Protein AF-A0A2V6PB28-F1 (afdb_monomer_lite)

Foldseek 3Di:
DQPPPCVVCVPLVVVLCVVCVPDDPVRSVVVVVVVVLVVLLQVLLVQLLVQLVVCVVVVPDDSVRSLVRSLVVSLVVLVVVLVVCVVNVVDHRDVVSSVSNSVSSVVNSVCVVQPVNVVVVVLLVVLVCLQVVLVVVVVVCVVVVHDSPCSVPSNVVSVVVNVVVVVVVVVVVD

Secondary structure (DSSP, 8-state):
--HHHHHHHHHHHHHHHHH-TTS-HHHHHHHHHHHHHHHHHHHHHHHHHHHHHHHHHTT-S-HHHHHHHHHHHHHHHHHHHHHHHHHHSS----HHHHHHHHHHHHHHHHHHHHTHHHHHHHHHHHHHHHHHHHHHHHHHHHHHT---TTHHHHHHHHHHHHHHHHHHHHHTT-

pLDDT: mean 85.81, std 13.31, range [36.16, 97.69]

Radius of gyration: 21.81 Å; chains: 1; bounding box: 55×38×58 Å

Structure (mmCIF, N/CA/C/O backbone):
data_AF-A0A2V6PB28-F1
#
_entry.id   AF-A0A2V6PB28-F1
#
loop_
_atom_site.group_PDB
_atom_site.id
_atom_site.type_symbol
_atom_site.label_atom_id
_atom_site.label_alt_id
_atom_site.label_comp_id
_atom_site.label_asym_id
_atom_site.label_entity_id
_atom_site.label_seq_id
_atom_site.pdbx_PDB_ins_code
_atom_site.Cartn_x
_atom_site.Cartn_y
_atom_site.Cartn_z
_atom_site.occupancy
_atom_site.B_iso_or_equiv
_atom_site.auth_seq_id
_atom_site.auth_comp_id
_atom_site.auth_asym_id
_atom_site.auth_atom_id
_atom_site.pdbx_PDB_model_num
ATOM 1 N N . GLU A 1 1 ? 21.362 -22.234 15.475 1.00 36.16 1 GLU A N 1
ATOM 2 C CA . GLU A 1 1 ? 19.945 -22.644 15.374 1.00 36.16 1 GLU A CA 1
ATOM 3 C C . GLU A 1 1 ? 19.278 -21.773 14.304 1.00 36.16 1 GLU A C 1
ATOM 5 O O . GLU A 1 1 ? 18.734 -20.720 14.604 1.00 36.16 1 GLU A O 1
ATOM 10 N N . THR A 1 2 ? 19.446 -22.155 13.036 1.00 41.56 2 THR A N 1
ATOM 11 C CA . THR A 1 2 ? 19.131 -21.408 11.796 1.00 41.56 2 THR A CA 1
ATOM 12 C C . THR A 1 2 ? 17.828 -21.898 11.144 1.00 41.56 2 THR A 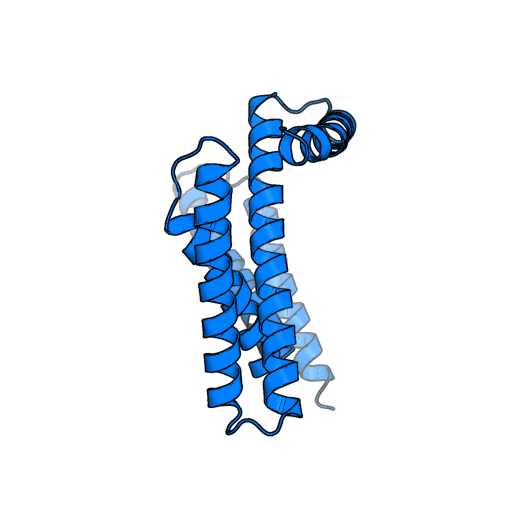C 1
ATOM 14 O O . THR A 1 2 ? 17.710 -21.993 9.928 1.00 41.56 2 THR A O 1
ATOM 17 N N . TRP A 1 3 ? 16.824 -22.255 11.945 1.00 39.53 3 TRP A N 1
ATOM 18 C CA . TRP A 1 3 ? 15.721 -23.107 11.482 1.00 39.53 3 TRP A CA 1
ATOM 19 C C . TRP A 1 3 ? 14.686 -22.443 10.550 1.00 39.53 3 TRP A C 1
ATOM 21 O O . TRP A 1 3 ? 14.023 -23.152 9.792 1.00 39.53 3 TRP A O 1
ATOM 31 N N . SER A 1 4 ? 14.531 -21.113 10.538 1.00 47.03 4 SER A N 1
ATOM 32 C CA . SER A 1 4 ? 13.475 -20.459 9.734 1.00 47.03 4 SER A CA 1
ATOM 33 C C . SER A 1 4 ? 13.919 -20.035 8.326 1.00 47.03 4 SER A C 1
ATOM 35 O O . SER A 1 4 ? 13.144 -20.146 7.369 1.00 47.03 4 SER A O 1
ATOM 37 N N . ALA A 1 5 ? 15.168 -19.585 8.171 1.00 43.38 5 ALA A N 1
ATOM 38 C CA . ALA A 1 5 ? 15.678 -19.070 6.900 1.00 43.38 5 ALA A CA 1
ATOM 39 C C . ALA A 1 5 ? 15.989 -20.191 5.889 1.00 43.38 5 ALA A C 1
ATOM 41 O O . ALA A 1 5 ? 15.640 -20.068 4.714 1.00 43.38 5 ALA A O 1
ATOM 42 N N . GLU A 1 6 ? 16.569 -21.308 6.344 1.00 46.31 6 GLU A N 1
ATOM 43 C CA . GLU A 1 6 ? 16.898 -22.458 5.483 1.00 46.31 6 GLU A CA 1
ATOM 44 C C . GLU A 1 6 ? 15.643 -23.229 5.033 1.00 46.31 6 GLU A C 1
ATOM 46 O O . GLU A 1 6 ? 15.561 -23.663 3.883 1.00 46.31 6 GLU A O 1
ATOM 51 N N . SER A 1 7 ? 14.612 -23.314 5.880 1.00 48.78 7 SER A N 1
ATOM 52 C CA . SER A 1 7 ? 13.375 -24.051 5.569 1.00 48.78 7 SER A CA 1
ATOM 53 C C . SER A 1 7 ? 12.494 -23.347 4.526 1.00 48.78 7 SER A C 1
ATOM 55 O O . SER A 1 7 ? 11.904 -23.999 3.666 1.00 48.78 7 SER A O 1
ATOM 57 N N . THR A 1 8 ? 12.429 -22.011 4.551 1.00 47.62 8 THR A N 1
ATOM 58 C CA . THR A 1 8 ? 11.631 -21.239 3.578 1.00 47.62 8 THR A CA 1
ATOM 59 C C . THR A 1 8 ? 12.326 -21.185 2.212 1.00 47.62 8 THR A C 1
ATOM 61 O O . THR A 1 8 ? 11.682 -21.348 1.173 1.00 47.62 8 THR A O 1
ATOM 64 N N . ALA A 1 9 ? 13.658 -21.054 2.202 1.00 51.59 9 ALA A N 1
ATOM 65 C CA . ALA A 1 9 ? 14.457 -21.131 0.981 1.00 51.59 9 ALA A CA 1
ATOM 66 C C . ALA A 1 9 ? 14.385 -22.528 0.335 1.00 51.59 9 ALA A C 1
ATOM 68 O O . ALA A 1 9 ? 14.309 -22.628 -0.889 1.00 51.59 9 ALA A O 1
ATOM 69 N N . GLY A 1 10 ? 14.325 -23.593 1.144 1.00 56.81 10 GLY A N 1
ATOM 70 C CA . GLY A 1 10 ? 14.266 -24.980 0.679 1.00 56.81 10 GLY A CA 1
ATOM 71 C C . GLY A 1 10 ? 13.016 -25.355 -0.125 1.00 56.81 10 GLY A C 1
ATOM 72 O O . GLY A 1 10 ? 13.098 -26.269 -0.937 1.00 56.81 10 GLY A O 1
ATOM 73 N N . PHE A 1 11 ? 11.884 -24.654 0.040 1.00 60.00 11 PHE A N 1
ATOM 74 C CA . PHE A 1 11 ? 10.655 -24.902 -0.737 1.00 60.00 11 PHE A CA 1
ATOM 75 C C . PHE A 1 11 ? 10.430 -23.871 -1.852 1.00 60.00 11 PHE A C 1
ATOM 77 O O . PHE A 1 11 ? 10.041 -24.224 -2.966 1.00 60.00 11 PHE A O 1
ATOM 84 N N . VAL A 1 12 ? 10.718 -22.594 -1.583 1.00 64.06 12 VAL A N 1
ATOM 85 C CA . VAL A 1 12 ? 10.463 -21.512 -2.546 1.00 64.06 12 VAL A CA 1
ATOM 86 C C . VAL A 1 12 ? 11.484 -21.519 -3.684 1.00 64.06 12 VAL A C 1
ATOM 88 O O . VAL A 1 12 ? 11.106 -21.315 -4.835 1.00 64.06 12 VAL A O 1
ATOM 91 N N . MET A 1 13 ? 12.760 -21.808 -3.407 1.00 65.75 13 MET A N 1
ATOM 92 C CA . MET A 1 13 ? 13.801 -21.829 -4.443 1.00 65.75 13 MET A CA 1
ATOM 93 C C . MET A 1 13 ? 13.615 -22.953 -5.480 1.00 65.75 13 MET A C 1
ATOM 95 O O . MET A 1 13 ? 13.702 -22.645 -6.671 1.00 65.75 13 MET A O 1
ATOM 99 N N . PRO A 1 14 ? 13.307 -24.216 -5.109 1.00 69.75 14 PRO A N 1
ATOM 100 C CA . PRO A 1 14 ? 13.011 -25.251 -6.099 1.00 69.75 14 PRO A CA 1
ATOM 101 C C . PRO A 1 14 ? 11.726 -24.976 -6.881 1.00 69.75 14 PRO A C 1
ATOM 103 O O . PRO A 1 14 ? 11.696 -25.217 -8.084 1.00 69.75 14 PRO A O 1
ATOM 106 N N . LEU A 1 15 ? 10.684 -24.430 -6.241 1.00 72.12 15 LEU A N 1
ATOM 107 C CA . LEU A 1 15 ? 9.452 -24.050 -6.937 1.00 72.12 15 LEU A CA 1
ATOM 108 C C . LEU A 1 15 ? 9.699 -22.923 -7.951 1.00 72.12 15 LEU A C 1
ATOM 110 O O . LEU A 1 15 ? 9.221 -23.011 -9.079 1.00 72.12 15 LEU A O 1
ATOM 114 N N . LEU A 1 16 ? 10.466 -21.890 -7.585 1.00 66.94 16 LEU A N 1
ATOM 115 C CA . LEU A 1 16 ? 10.837 -20.803 -8.498 1.00 66.94 16 LEU A CA 1
ATOM 116 C C . LEU A 1 16 ? 11.737 -21.297 -9.638 1.00 66.94 16 LEU A C 1
ATOM 118 O O . LEU A 1 16 ? 11.537 -20.881 -10.776 1.00 66.94 16 LEU A O 1
ATOM 122 N N . GLY A 1 17 ? 12.681 -22.200 -9.359 1.00 66.56 17 GLY A N 1
ATOM 123 C CA . GLY A 1 17 ? 13.524 -22.827 -10.381 1.00 66.56 17 GLY A CA 1
ATOM 124 C C . GLY A 1 17 ? 12.742 -23.742 -11.328 1.00 66.56 17 GLY A C 1
ATOM 125 O O . GLY A 1 17 ? 13.018 -23.768 -12.523 1.00 66.56 17 GLY A O 1
ATOM 126 N N . TRP A 1 18 ? 11.725 -24.445 -10.822 1.00 74.56 18 TRP A N 1
ATOM 127 C CA . TRP A 1 18 ? 10.813 -25.244 -11.644 1.00 74.56 18 TRP A CA 1
ATOM 128 C C . TRP A 1 18 ? 9.873 -24.375 -12.490 1.00 74.56 18 TRP A C 1
ATOM 130 O O . TRP A 1 18 ? 9.662 -24.666 -13.664 1.00 74.56 18 TRP A O 1
ATOM 140 N N . LEU A 1 19 ? 9.321 -23.304 -11.913 1.00 76.44 19 LEU A N 1
ATOM 141 C CA . LEU A 1 19 ? 8.379 -22.406 -12.588 1.00 76.44 19 LEU A CA 1
ATOM 142 C C . LEU A 1 19 ? 9.074 -21.522 -13.635 1.00 76.44 19 LEU A C 1
ATOM 144 O O . LEU A 1 19 ? 8.491 -21.198 -14.669 1.00 76.44 19 LEU A O 1
ATOM 148 N N . MET A 1 20 ? 10.319 -21.121 -13.367 1.00 73.56 20 MET A N 1
ATOM 149 C CA . MET A 1 20 ? 11.117 -20.248 -14.227 1.00 73.56 20 MET A CA 1
ATOM 150 C C . MET A 1 20 ? 12.503 -20.856 -14.497 1.00 73.56 20 MET A C 1
ATOM 152 O O . MET A 1 20 ? 13.517 -20.284 -14.096 1.00 73.56 20 MET A O 1
ATOM 156 N N . PRO A 1 21 ? 12.587 -21.981 -15.228 1.00 76.19 21 PRO A N 1
ATOM 157 C CA . PRO A 1 21 ? 13.867 -22.635 -15.521 1.00 76.19 21 PRO A CA 1
ATOM 158 C C . PRO A 1 21 ? 14.773 -21.786 -16.427 1.00 76.19 21 PRO A C 1
ATOM 160 O O . PRO A 1 21 ? 15.969 -22.033 -16.538 1.00 76.19 21 PRO A O 1
ATOM 163 N N . TRP A 1 22 ? 14.198 -20.773 -17.076 1.00 74.75 22 TRP A N 1
ATOM 164 C CA . TRP A 1 22 ? 14.873 -19.799 -17.929 1.00 74.75 22 TRP A CA 1
ATOM 165 C C . TRP A 1 22 ? 15.367 -18.556 -17.166 1.00 74.75 22 TRP A C 1
ATOM 167 O O . TRP A 1 22 ? 16.026 -17.707 -17.766 1.00 74.75 22 TRP A O 1
ATOM 177 N N . ALA A 1 23 ? 15.044 -18.411 -15.873 1.00 79.88 23 ALA A N 1
ATOM 178 C CA . ALA A 1 23 ? 15.426 -17.243 -15.086 1.00 79.88 23 ALA A CA 1
ATOM 179 C C . ALA A 1 23 ? 16.865 -17.353 -14.568 1.00 79.88 23 ALA A C 1
ATOM 181 O O . ALA A 1 23 ? 17.304 -18.388 -14.067 1.00 79.88 23 ALA A O 1
ATOM 182 N N . THR A 1 24 ? 17.604 -16.249 -14.641 1.00 86.38 24 THR A N 1
ATOM 183 C CA . THR A 1 24 ? 18.956 -16.171 -14.086 1.00 86.38 24 THR A CA 1
ATOM 184 C C . THR A 1 24 ? 18.920 -16.226 -12.551 1.00 86.38 24 THR A C 1
ATOM 186 O O . THR A 1 24 ? 17.926 -15.817 -11.940 1.00 86.38 24 THR A O 1
ATOM 189 N N . PRO A 1 25 ? 20.011 -16.643 -11.879 1.00 83.25 25 PRO A N 1
ATOM 190 C CA . PRO A 1 25 ? 20.075 -16.642 -10.415 1.00 83.25 25 PRO A CA 1
ATOM 191 C C . PRO A 1 25 ? 19.741 -15.279 -9.787 1.00 83.25 25 PRO A C 1
ATOM 193 O O . PRO A 1 25 ? 19.077 -15.213 -8.754 1.00 83.25 25 PRO A O 1
ATOM 196 N N . ALA A 1 26 ? 20.136 -14.184 -10.445 1.00 84.38 26 ALA A N 1
ATOM 197 C CA . ALA A 1 26 ? 19.812 -12.826 -10.014 1.00 84.38 26 ALA A CA 1
ATOM 198 C C . ALA A 1 26 ? 18.301 -12.534 -10.082 1.00 84.38 26 ALA A C 1
ATOM 200 O O . ALA A 1 26 ? 17.750 -11.929 -9.163 1.00 84.38 26 ALA A O 1
ATOM 201 N N . GLN A 1 27 ? 17.616 -12.997 -11.133 1.00 84.25 27 GLN A N 1
ATOM 202 C CA . GLN A 1 27 ? 16.161 -12.869 -11.254 1.00 84.25 27 GLN A CA 1
ATOM 203 C C . GLN A 1 27 ? 15.440 -13.689 -10.178 1.00 84.25 27 GLN A C 1
ATOM 205 O O . GLN A 1 27 ? 14.517 -13.182 -9.546 1.00 84.25 27 GLN A O 1
ATOM 210 N N . ILE A 1 28 ? 15.889 -14.919 -9.911 1.00 82.12 28 ILE A N 1
ATOM 211 C CA . ILE A 1 28 ? 15.306 -15.769 -8.861 1.00 82.12 28 ILE A CA 1
ATOM 212 C C . ILE A 1 28 ? 15.451 -15.104 -7.483 1.00 82.12 28 ILE A C 1
ATOM 214 O O . ILE A 1 28 ? 14.469 -15.004 -6.746 1.00 82.12 28 ILE A O 1
ATOM 218 N N . ALA A 1 29 ? 16.636 -14.579 -7.155 1.00 82.50 29 ALA A N 1
ATOM 219 C CA . ALA A 1 29 ? 16.868 -13.857 -5.902 1.00 82.50 29 ALA A CA 1
ATOM 220 C C . ALA A 1 29 ? 15.986 -12.600 -5.780 1.00 82.50 29 ALA A C 1
ATOM 222 O O . ALA A 1 29 ? 15.434 -12.329 -4.710 1.00 82.50 29 ALA A O 1
ATOM 223 N N . PHE A 1 30 ? 15.801 -11.863 -6.880 1.00 86.12 30 PHE A N 1
ATOM 224 C CA . PHE A 1 30 ? 14.903 -10.712 -6.934 1.00 86.12 30 PHE A CA 1
ATOM 225 C C . PHE A 1 30 ? 13.446 -11.102 -6.651 1.00 86.12 30 PHE A C 1
ATOM 227 O O . PHE A 1 30 ? 12.813 -10.502 -5.782 1.00 86.12 30 PHE A O 1
ATOM 234 N N . PHE A 1 31 ? 12.918 -12.129 -7.327 1.00 84.12 31 PHE A N 1
ATOM 235 C CA . PHE A 1 31 ? 11.541 -12.589 -7.118 1.00 84.12 31 PHE A CA 1
ATOM 236 C C . PHE A 1 31 ? 11.320 -13.154 -5.717 1.00 84.12 31 PHE A C 1
ATOM 238 O O . PHE A 1 31 ? 10.278 -12.900 -5.115 1.00 84.12 31 PHE A O 1
ATOM 245 N N . HIS A 1 32 ? 12.307 -13.854 -5.161 1.00 83.88 32 HIS A N 1
ATOM 246 C CA . HIS A 1 32 ? 12.265 -14.304 -3.775 1.00 83.88 32 HIS A CA 1
ATOM 247 C C . HIS A 1 32 ? 12.186 -13.117 -2.797 1.00 83.88 32 HIS A C 1
ATOM 249 O O . HIS A 1 32 ? 11.331 -13.093 -1.910 1.00 83.88 32 HIS A O 1
ATOM 255 N N . GLY A 1 33 ? 13.019 -12.087 -2.994 1.00 85.25 33 GLY A N 1
ATOM 256 C CA . GLY A 1 33 ? 12.969 -10.856 -2.200 1.00 85.25 33 GLY A CA 1
ATOM 257 C C . GLY A 1 33 ? 11.634 -10.114 -2.329 1.00 85.25 33 GLY A C 1
ATOM 258 O O . GLY A 1 33 ? 11.092 -9.638 -1.331 1.00 85.25 33 GLY A O 1
ATOM 259 N N . LEU A 1 34 ? 11.069 -10.061 -3.537 1.00 87.75 34 LEU A N 1
ATOM 260 C CA . LEU A 1 34 ? 9.755 -9.472 -3.785 1.00 87.75 34 LEU A CA 1
ATOM 261 C C . LEU A 1 34 ? 8.638 -10.254 -3.080 1.00 87.75 34 LEU A C 1
ATOM 263 O O . LEU A 1 34 ? 7.769 -9.647 -2.457 1.00 87.75 34 LEU A O 1
ATOM 267 N N . GLY A 1 35 ? 8.689 -11.588 -3.126 1.00 87.62 35 GLY A N 1
ATOM 268 C CA . GLY A 1 35 ? 7.743 -12.462 -2.435 1.00 87.62 35 GLY A CA 1
ATOM 269 C C . GLY A 1 35 ? 7.745 -12.236 -0.924 1.00 87.62 35 GLY A C 1
ATOM 270 O O . GLY A 1 35 ? 6.681 -12.089 -0.329 1.00 87.62 35 GLY A O 1
ATOM 271 N N . ARG A 1 36 ? 8.929 -12.102 -0.313 1.00 86.19 36 ARG A N 1
ATOM 272 C CA . ARG A 1 36 ? 9.053 -11.760 1.114 1.00 86.19 36 ARG A CA 1
ATOM 273 C C . ARG A 1 36 ? 8.408 -10.417 1.450 1.00 86.19 36 ARG A C 1
ATOM 275 O O . ARG A 1 36 ? 7.627 -10.332 2.389 1.00 86.19 36 ARG A O 1
ATOM 282 N N . LYS A 1 37 ? 8.691 -9.380 0.660 1.00 88.88 37 LYS A N 1
ATOM 283 C CA . LYS A 1 37 ? 8.100 -8.044 0.842 1.00 88.88 37 LYS A CA 1
ATOM 284 C C . LYS A 1 37 ? 6.574 -8.059 0.717 1.00 88.88 37 LYS A C 1
ATOM 286 O O . LYS A 1 37 ? 5.886 -7.419 1.505 1.00 88.88 37 LYS A O 1
ATOM 291 N N . ALA A 1 38 ? 6.043 -8.817 -0.241 1.00 89.38 38 ALA A N 1
ATOM 292 C CA . ALA A 1 38 ? 4.602 -8.993 -0.401 1.00 89.38 38 ALA A CA 1
ATOM 293 C C . ALA A 1 38 ? 3.973 -9.768 0.770 1.00 89.38 38 ALA A C 1
ATOM 295 O O . ALA A 1 38 ? 2.856 -9.448 1.184 1.00 89.38 38 ALA A O 1
ATOM 296 N N . ALA A 1 39 ? 4.682 -10.762 1.312 1.00 90.12 39 ALA A N 1
ATOM 297 C CA . ALA A 1 39 ? 4.238 -11.523 2.473 1.00 90.12 39 ALA A CA 1
ATOM 298 C C . ALA A 1 39 ? 4.118 -10.629 3.713 1.00 90.12 39 ALA A C 1
ATOM 300 O O . ALA A 1 39 ? 3.032 -10.578 4.284 1.00 90.12 39 ALA A O 1
ATOM 301 N N . HIS A 1 40 ? 5.158 -9.860 4.057 1.00 92.38 40 HIS A N 1
ATOM 302 C CA . HIS A 1 40 ? 5.105 -8.938 5.198 1.00 92.38 40 HIS A CA 1
ATOM 303 C C . HIS A 1 40 ? 4.009 -7.877 5.017 1.00 92.38 40 HIS A C 1
ATOM 305 O O . HIS A 1 40 ? 3.133 -7.738 5.870 1.00 92.38 40 HIS A O 1
ATOM 311 N N . PHE A 1 41 ? 3.931 -7.234 3.845 1.00 95.44 41 PHE A N 1
ATOM 312 C CA . PHE A 1 41 ? 2.833 -6.312 3.532 1.00 95.44 41 PHE A CA 1
ATOM 313 C C . PHE A 1 41 ? 1.447 -6.936 3.798 1.00 95.44 41 PHE A C 1
ATOM 315 O O . PHE A 1 41 ? 0.575 -6.308 4.404 1.00 95.44 41 PHE A O 1
ATOM 322 N N . THR A 1 42 ? 1.238 -8.182 3.360 1.00 93.81 42 THR A N 1
ATOM 323 C CA . THR A 1 42 ? -0.036 -8.899 3.526 1.00 93.81 42 THR A CA 1
ATOM 324 C C . THR A 1 42 ? -0.291 -9.280 4.984 1.00 93.81 42 THR A C 1
ATOM 326 O O . THR A 1 42 ? -1.416 -9.151 5.467 1.00 93.81 42 THR A O 1
ATOM 329 N N . GLU A 1 43 ? 0.741 -9.714 5.701 1.00 95.88 43 GLU A N 1
ATOM 330 C CA . GLU A 1 43 ? 0.680 -10.050 7.121 1.00 95.88 43 GLU A CA 1
ATOM 331 C C . GLU A 1 43 ? 0.228 -8.847 7.952 1.00 95.88 43 GLU A C 1
ATOM 333 O O . GLU A 1 43 ? -0.760 -8.940 8.685 1.00 95.88 43 GLU A O 1
ATOM 338 N N . TYR A 1 44 ? 0.861 -7.686 7.769 1.00 96.69 44 TYR A N 1
ATOM 339 C CA . TYR A 1 44 ? 0.501 -6.471 8.500 1.00 96.69 44 TYR A CA 1
ATOM 340 C C . TYR A 1 44 ? -0.853 -5.892 8.077 1.00 96.69 44 TYR A C 1
ATOM 342 O O . TYR A 1 44 ? -1.569 -5.327 8.913 1.00 96.69 44 TYR A O 1
ATOM 350 N N . ALA A 1 45 ? -1.268 -6.093 6.823 1.00 96.75 45 ALA A N 1
ATOM 351 C CA . ALA A 1 45 ? -2.630 -5.797 6.385 1.00 96.75 45 ALA A CA 1
ATOM 352 C C . ALA A 1 45 ? -3.667 -6.638 7.156 1.00 96.75 45 ALA A C 1
ATOM 354 O O . ALA A 1 45 ? -4.630 -6.099 7.712 1.00 96.75 45 ALA A O 1
ATOM 355 N N . ILE A 1 46 ? -3.458 -7.954 7.245 1.00 97.62 46 ILE A N 1
ATOM 356 C CA . ILE A 1 46 ? -4.349 -8.865 7.978 1.00 97.62 46 ILE A CA 1
ATOM 357 C C . ILE A 1 46 ? -4.335 -8.542 9.474 1.00 97.62 46 ILE A C 1
ATOM 359 O O . ILE A 1 46 ? -5.401 -8.430 10.084 1.00 97.62 46 ILE A O 1
ATOM 363 N N . LEU A 1 47 ? -3.154 -8.342 10.061 1.00 97.62 47 LEU A N 1
ATOM 364 C CA . LEU A 1 47 ? -2.986 -8.008 11.473 1.00 97.62 47 LEU A CA 1
ATOM 3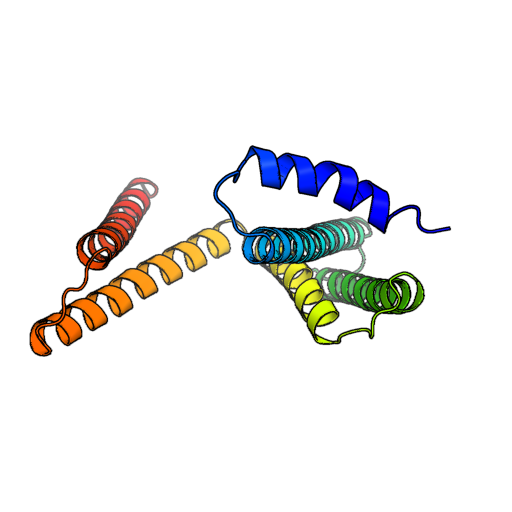65 C C . LEU A 1 47 ? -3.770 -6.745 11.842 1.00 97.62 47 LEU A C 1
ATOM 367 O O . LEU A 1 47 ? -4.546 -6.750 12.800 1.00 97.62 47 LEU A O 1
ATOM 371 N N . SER A 1 48 ? -3.625 -5.683 11.047 1.00 97.69 48 SER A N 1
ATOM 372 C CA . SER A 1 48 ? -4.352 -4.432 11.262 1.00 97.69 48 SER A CA 1
ATOM 373 C C . SER A 1 48 ? -5.868 -4.629 11.146 1.00 97.69 48 SER A C 1
ATOM 375 O O . SER A 1 48 ? -6.624 -4.158 11.999 1.00 97.69 48 SER A O 1
ATOM 377 N N . ALA A 1 49 ? -6.336 -5.405 10.163 1.00 96.62 49 ALA A N 1
ATOM 378 C CA . ALA A 1 49 ? -7.756 -5.723 10.020 1.00 96.62 49 ALA A CA 1
ATOM 379 C C . ALA A 1 49 ? -8.317 -6.504 11.224 1.00 96.62 49 ALA A C 1
ATOM 381 O O . ALA A 1 49 ? -9.436 -6.237 11.674 1.00 96.62 49 ALA A O 1
ATOM 382 N N . LEU A 1 50 ? -7.557 -7.458 11.767 1.00 96.94 50 LEU A N 1
ATOM 383 C CA . LEU A 1 50 ? -7.959 -8.238 12.938 1.00 96.94 50 LEU A CA 1
ATOM 384 C C . LEU A 1 50 ? -8.027 -7.375 14.200 1.00 96.94 50 LEU A C 1
ATOM 386 O O . LEU A 1 50 ? -9.032 -7.435 14.912 1.00 96.94 50 LEU A O 1
ATOM 390 N N . TRP A 1 51 ? -7.027 -6.524 14.440 1.00 96.62 51 TRP A N 1
ATOM 391 C CA . TRP A 1 51 ? -7.044 -5.589 15.567 1.00 96.62 51 TRP A CA 1
ATOM 392 C C . TRP A 1 51 ? -8.165 -4.563 15.457 1.00 96.62 51 TRP A C 1
ATOM 394 O O . TRP A 1 51 ? -8.865 -4.315 16.439 1.00 96.62 51 TRP A O 1
ATOM 404 N N . TYR A 1 52 ? -8.417 -4.037 14.258 1.00 96.00 52 TYR A N 1
ATOM 405 C CA . TYR A 1 52 ? -9.559 -3.160 14.022 1.00 96.00 52 TYR A CA 1
ATOM 406 C C . TYR A 1 52 ? -10.872 -3.859 14.398 1.00 96.00 52 TYR A C 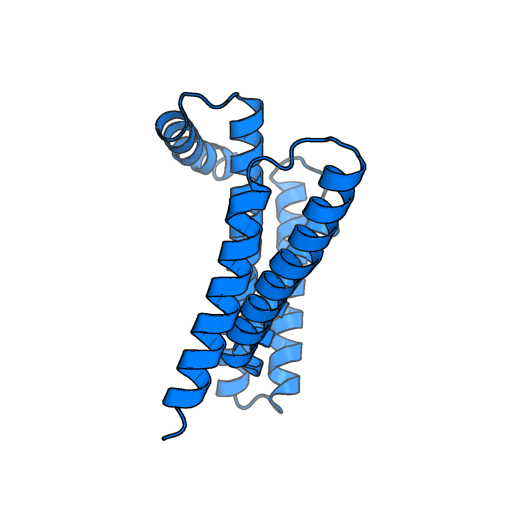1
ATOM 408 O O . TYR A 1 52 ? -11.681 -3.316 15.155 1.00 96.00 52 TYR A O 1
ATOM 416 N N . ARG A 1 53 ? -11.068 -5.104 13.939 1.00 93.75 53 ARG A N 1
ATOM 417 C CA . ARG A 1 53 ? -12.251 -5.903 14.294 1.00 93.75 53 ARG A CA 1
ATOM 418 C C . ARG A 1 53 ? -12.356 -6.144 15.799 1.00 93.75 53 ARG A C 1
ATOM 420 O O . ARG A 1 53 ? -13.468 -6.101 16.327 1.00 93.75 53 ARG A O 1
ATOM 427 N N . ALA A 1 54 ? -11.240 -6.395 16.479 1.00 93.56 54 ALA A N 1
ATOM 428 C CA . ALA A 1 54 ? -11.208 -6.590 17.924 1.00 93.56 54 ALA A CA 1
ATOM 429 C C . ALA A 1 54 ? -11.624 -5.314 18.675 1.00 93.56 54 ALA A C 1
ATOM 431 O O . ALA A 1 54 ? -12.514 -5.373 19.523 1.00 93.56 54 ALA A O 1
ATOM 432 N N . PHE A 1 55 ? -11.070 -4.152 18.314 1.00 93.69 55 PHE A N 1
ATOM 433 C CA . PHE A 1 55 ? -11.391 -2.880 18.969 1.00 93.69 55 PHE A CA 1
ATOM 434 C C . PHE A 1 55 ? -12.832 -2.427 18.734 1.00 93.69 55 PHE A C 1
ATOM 436 O O . PHE A 1 55 ? -13.489 -1.975 19.675 1.00 93.69 55 PHE A O 1
ATOM 443 N N . VAL A 1 56 ? -13.363 -2.624 17.523 1.00 89.69 56 VAL A N 1
ATOM 444 C CA . VAL A 1 56 ? -14.775 -2.341 17.226 1.00 89.69 56 VAL A CA 1
ATOM 445 C C . VAL A 1 56 ? -15.703 -3.241 18.049 1.00 89.69 56 VAL A C 1
ATOM 447 O O . VAL A 1 56 ? -16.673 -2.757 18.633 1.00 89.69 56 VAL A O 1
ATOM 450 N N . ARG A 1 57 ? -15.412 -4.547 18.142 1.00 85.69 57 ARG A N 1
ATOM 451 C CA . ARG A 1 57 ? -16.235 -5.496 18.918 1.00 85.69 57 ARG A CA 1
ATOM 452 C C . ARG A 1 57 ? -16.146 -5.271 20.424 1.00 85.69 57 ARG A C 1
ATOM 454 O O . ARG A 1 57 ? -17.148 -5.430 21.113 1.00 85.69 57 ARG A O 1
ATOM 461 N N . GLY A 1 58 ? -14.984 -4.862 20.923 1.00 81.62 58 GLY A N 1
ATOM 462 C CA . GLY A 1 58 ? -14.761 -4.547 22.334 1.00 81.62 58 GLY A CA 1
ATOM 463 C C . GLY A 1 58 ? -15.425 -3.253 22.816 1.00 81.62 58 GLY A C 1
ATOM 464 O O . GLY A 1 58 ? -15.212 -2.877 23.962 1.00 81.62 58 GLY A O 1
ATOM 465 N N . ARG A 1 59 ? -16.201 -2.554 21.965 1.00 67.62 59 ARG A N 1
ATOM 466 C CA . ARG A 1 59 ? -16.779 -1.221 22.237 1.00 67.62 59 ARG A CA 1
ATOM 467 C C . ARG A 1 59 ? -15.731 -0.172 22.629 1.00 67.62 59 ARG A C 1
ATOM 469 O O . ARG A 1 59 ? -16.044 0.788 23.333 1.00 67.62 59 ARG A O 1
ATOM 476 N N . SER A 1 60 ? -14.496 -0.332 22.154 1.00 61.38 60 SER A N 1
ATOM 477 C CA . SER A 1 60 ? -13.385 0.551 22.502 1.00 61.38 60 SER A CA 1
ATOM 478 C C . SER A 1 60 ? -13.435 1.829 21.656 1.00 61.38 60 SER A C 1
ATOM 480 O O . SER A 1 60 ? -12.698 2.008 20.688 1.00 61.38 60 SER A O 1
ATOM 482 N N . GLY A 1 61 ? -14.369 2.716 21.999 1.00 73.06 61 GLY A N 1
ATOM 483 C CA . GLY A 1 61 ? -14.447 4.072 21.462 1.00 73.06 61 GLY A CA 1
ATOM 484 C C . GLY A 1 61 ? -14.956 4.198 20.023 1.00 73.06 61 GLY A C 1
ATOM 485 O O . GLY A 1 61 ? -15.673 3.350 19.491 1.00 73.06 61 GLY A O 1
ATOM 486 N N . SER A 1 62 ? -14.636 5.341 19.412 1.00 89.19 62 SER A N 1
ATOM 487 C CA . SER A 1 62 ? -15.068 5.681 18.055 1.00 89.19 62 SER A CA 1
ATOM 488 C C . SER A 1 62 ? -14.378 4.809 17.004 1.00 89.19 62 SER A C 1
ATOM 490 O O . SER A 1 62 ? -13.279 4.300 17.222 1.00 89.19 62 SER A O 1
ATOM 492 N N . ARG A 1 63 ? -14.964 4.724 15.803 1.00 89.00 63 ARG A N 1
ATOM 493 C CA . ARG A 1 63 ? -14.329 4.067 14.650 1.00 89.00 63 ARG A CA 1
ATOM 494 C C . ARG A 1 63 ? -12.895 4.561 14.408 1.00 89.00 63 ARG A C 1
ATOM 496 O O . ARG A 1 63 ? -12.012 3.747 14.167 1.00 89.00 63 ARG A O 1
ATOM 503 N N . ARG A 1 64 ? -12.657 5.869 14.536 1.00 90.94 64 ARG A N 1
ATOM 504 C CA . ARG A 1 64 ? -11.327 6.475 14.375 1.00 90.94 64 ARG A CA 1
ATOM 505 C C . ARG A 1 64 ? -10.349 6.004 15.451 1.00 90.94 64 ARG A C 1
ATOM 507 O O . ARG A 1 64 ? -9.183 5.773 15.162 1.00 90.94 64 ARG A O 1
ATOM 514 N N . THR A 1 65 ? -10.820 5.840 16.684 1.00 92.94 65 THR A N 1
ATOM 515 C CA . THR A 1 65 ? -10.014 5.304 17.789 1.00 92.94 65 THR A CA 1
ATOM 516 C C . THR A 1 65 ? -9.614 3.854 17.516 1.00 92.94 65 THR A C 1
ATOM 518 O O . THR A 1 65 ? -8.455 3.503 17.709 1.00 92.94 65 THR A O 1
ATOM 521 N N . ALA A 1 66 ? -10.537 3.038 16.996 1.00 93.88 66 ALA A N 1
ATOM 522 C CA . ALA A 1 66 ? -10.247 1.663 16.597 1.00 93.88 66 ALA A CA 1
ATOM 523 C C . ALA A 1 66 ? -9.252 1.586 15.423 1.00 93.88 66 ALA A C 1
ATOM 525 O O . ALA A 1 66 ? -8.351 0.752 15.452 1.00 93.88 66 ALA A O 1
ATOM 526 N N . GLU A 1 67 ? -9.375 2.463 14.418 1.00 94.44 67 GLU A N 1
ATOM 527 C CA . GLU A 1 67 ? -8.425 2.563 13.296 1.00 94.44 67 GLU A CA 1
ATOM 528 C C . GLU A 1 67 ? -7.020 2.944 13.787 1.00 94.44 67 GLU A C 1
ATOM 530 O O . GLU A 1 67 ? -6.052 2.255 13.472 1.00 94.44 67 GLU A O 1
ATOM 535 N N . LEU A 1 68 ? -6.908 3.994 14.610 1.00 95.50 68 LEU A N 1
ATOM 536 C CA . LEU A 1 68 ? -5.628 4.441 15.169 1.00 95.50 68 LEU A CA 1
ATOM 537 C C . LEU A 1 68 ? -4.997 3.386 16.080 1.00 95.50 68 LEU A C 1
ATOM 539 O O . LEU A 1 68 ? -3.796 3.150 15.991 1.00 95.50 68 LEU A O 1
ATOM 543 N N . GLY A 1 69 ? -5.796 2.731 16.926 1.00 95.69 69 GLY A N 1
ATOM 544 C CA . GLY A 1 69 ? -5.323 1.651 17.786 1.00 95.69 69 GLY A CA 1
ATOM 545 C C . GLY A 1 69 ? -4.800 0.469 16.974 1.00 95.69 69 GLY A C 1
ATOM 546 O O . GLY A 1 69 ? -3.705 -0.021 17.232 1.00 95.69 69 GLY A O 1
ATOM 547 N N . ALA A 1 70 ? -5.548 0.033 15.957 1.00 96.50 70 ALA A N 1
ATOM 548 C CA . ALA A 1 70 ? -5.141 -1.076 15.099 1.00 96.50 70 ALA A CA 1
ATOM 549 C C . ALA A 1 70 ? -3.867 -0.763 14.308 1.00 96.50 70 ALA A C 1
ATOM 551 O O . ALA A 1 70 ? -2.995 -1.620 14.168 1.00 96.50 70 ALA A O 1
ATOM 552 N N . PHE A 1 71 ? -3.742 0.470 13.818 1.00 97.44 71 PHE A N 1
ATOM 553 C CA . PHE A 1 71 ? -2.540 0.932 13.137 1.00 97.44 71 PHE A CA 1
ATOM 554 C C . PHE A 1 71 ? -1.331 0.997 14.078 1.00 97.44 71 PHE A C 1
ATOM 556 O O . PHE A 1 71 ? -0.259 0.510 13.729 1.00 97.44 71 PHE A O 1
ATOM 563 N N . ALA A 1 72 ? -1.509 1.539 15.286 1.00 97.44 72 ALA A N 1
ATOM 564 C CA . ALA A 1 72 ? -0.446 1.631 16.283 1.00 97.44 72 ALA A CA 1
ATOM 565 C C . ALA A 1 72 ? 0.086 0.249 16.684 1.00 97.44 72 ALA A C 1
ATOM 567 O O . ALA A 1 72 ? 1.299 0.061 16.753 1.00 97.44 72 ALA A O 1
ATOM 568 N N . VAL A 1 73 ? -0.803 -0.730 16.889 1.00 97.12 73 VAL A N 1
ATOM 569 C CA . VAL A 1 73 ? -0.391 -2.109 17.183 1.00 97.12 73 VAL A CA 1
ATOM 570 C C . VAL A 1 73 ? 0.363 -2.723 16.002 1.00 97.12 73 VAL A C 1
ATOM 572 O O . VAL A 1 73 ? 1.415 -3.319 16.209 1.00 97.12 73 VAL A O 1
ATOM 575 N N . ALA A 1 74 ? -0.118 -2.538 14.768 1.00 97.31 74 ALA A N 1
ATOM 576 C CA . ALA A 1 74 ? 0.564 -3.059 13.584 1.00 97.31 74 ALA A CA 1
ATOM 577 C C . ALA A 1 74 ? 1.982 -2.479 13.427 1.00 97.31 74 ALA A C 1
ATOM 579 O O . ALA A 1 74 ? 2.920 -3.241 13.213 1.00 97.31 74 ALA A O 1
ATOM 580 N N . ILE A 1 75 ? 2.161 -1.163 13.610 1.00 97.38 75 ILE A N 1
ATOM 581 C CA . ILE A 1 75 ? 3.492 -0.532 13.582 1.00 97.38 75 ILE A CA 1
ATOM 582 C C . ILE A 1 75 ? 4.381 -1.055 14.709 1.00 97.38 75 ILE A C 1
ATOM 584 O O . ILE A 1 75 ? 5.549 -1.348 14.469 1.00 97.38 75 ILE A O 1
ATOM 588 N N . ALA A 1 76 ? 3.859 -1.184 15.931 1.00 97.69 76 ALA A N 1
ATOM 589 C CA . ALA A 1 76 ? 4.641 -1.717 17.043 1.00 97.69 76 ALA A CA 1
ATOM 590 C C . ALA A 1 76 ? 5.141 -3.137 16.734 1.00 97.69 76 ALA A C 1
ATOM 592 O O . ALA A 1 76 ? 6.317 -3.430 16.937 1.00 97.69 76 ALA A O 1
ATOM 593 N N . CYS A 1 77 ? 4.280 -3.989 16.169 1.00 96.75 77 CYS A N 1
ATOM 594 C CA . CYS A 1 77 ? 4.667 -5.318 15.706 1.00 96.75 77 CYS A CA 1
ATOM 595 C C . CYS A 1 77 ? 5.691 -5.272 14.559 1.00 96.75 77 CYS A C 1
ATOM 597 O O . CYS A 1 77 ? 6.605 -6.086 14.568 1.00 96.75 77 CYS A O 1
ATOM 599 N N . ALA A 1 78 ? 5.583 -4.335 13.611 1.00 95.38 78 ALA A N 1
ATOM 600 C CA . ALA A 1 78 ? 6.553 -4.169 12.520 1.00 95.38 78 ALA A CA 1
ATOM 601 C C . ALA A 1 78 ? 7.940 -3.755 13.028 1.00 95.38 78 ALA A C 1
ATOM 603 O O . ALA A 1 78 ? 8.955 -4.295 12.603 1.00 95.38 78 ALA A O 1
ATOM 604 N N . ILE A 1 79 ? 7.994 -2.848 14.006 1.00 95.38 79 ILE A N 1
ATOM 605 C CA . ILE A 1 79 ? 9.254 -2.461 14.652 1.00 95.38 79 ILE A CA 1
ATOM 606 C C . ILE A 1 79 ? 9.870 -3.658 15.383 1.00 95.38 79 ILE A C 1
ATOM 608 O O . ILE A 1 79 ? 11.069 -3.899 15.260 1.00 95.38 79 ILE A O 1
ATOM 612 N N . VAL A 1 80 ? 9.065 -4.405 16.147 1.00 95.25 80 VAL A N 1
ATOM 613 C CA . VAL A 1 80 ? 9.544 -5.591 16.872 1.00 95.25 80 VAL A CA 1
ATOM 614 C C . VAL A 1 80 ? 10.056 -6.654 15.905 1.00 95.25 80 VAL A C 1
ATOM 616 O O . VAL A 1 80 ? 11.115 -7.225 16.162 1.00 95.25 80 VAL A O 1
ATOM 619 N N . ASP A 1 81 ? 9.352 -6.896 14.801 1.00 91.00 81 ASP A N 1
ATOM 620 C CA . ASP A 1 81 ? 9.780 -7.861 13.791 1.00 91.00 81 ASP A CA 1
ATOM 621 C C . ASP A 1 81 ? 11.086 -7.428 13.119 1.00 91.00 81 ASP A C 1
ATOM 623 O O . ASP A 1 81 ? 12.021 -8.216 13.041 1.00 91.00 81 ASP A O 1
ATOM 627 N N . GLU A 1 82 ? 11.235 -6.153 12.752 1.00 93.06 82 GLU A N 1
ATOM 628 C CA . GLU A 1 82 ? 12.473 -5.654 12.147 1.00 93.06 82 GLU A CA 1
ATOM 629 C C . GLU A 1 82 ? 13.674 -5.764 13.099 1.00 93.06 82 GLU A C 1
ATOM 631 O O . GLU A 1 82 ? 14.771 -6.174 12.703 1.00 93.06 82 GLU A O 1
ATOM 636 N N . VAL A 1 83 ? 13.464 -5.461 14.384 1.00 91.44 83 VAL A N 1
ATOM 637 C CA . VAL A 1 83 ? 14.477 -5.678 15.424 1.00 91.44 83 VAL A CA 1
ATOM 638 C C . VAL A 1 83 ? 14.806 -7.167 15.538 1.00 91.44 83 VAL A C 1
ATOM 640 O O . VAL A 1 83 ? 15.982 -7.532 15.539 1.00 91.44 83 VAL A O 1
ATOM 643 N N . HIS A 1 84 ? 13.801 -8.042 15.572 1.00 90.06 84 HIS A N 1
ATOM 644 C CA . HIS A 1 84 ? 14.002 -9.487 15.644 1.00 90.06 84 HIS A CA 1
ATOM 645 C C . HIS A 1 84 ? 14.765 -10.031 14.427 1.00 90.06 84 HIS A C 1
ATOM 647 O O . HIS A 1 84 ? 15.704 -10.818 14.580 1.00 90.06 84 HIS A O 1
ATOM 653 N N . GLN A 1 85 ? 14.425 -9.574 13.221 1.00 85.69 85 GLN A N 1
ATOM 654 C CA . GLN A 1 85 ? 15.113 -9.936 11.986 1.00 85.69 85 GLN A CA 1
ATOM 655 C C . GLN A 1 85 ? 16.563 -9.443 11.975 1.00 85.69 85 GLN A C 1
ATOM 657 O O . GLN A 1 85 ? 17.441 -10.158 11.493 1.00 85.69 85 GLN A O 1
ATOM 662 N N . SER A 1 86 ? 16.846 -8.263 12.540 1.00 88.50 86 SER A N 1
ATOM 663 C CA . SER A 1 86 ? 18.220 -7.753 12.645 1.00 88.50 86 SER A CA 1
ATOM 664 C C . SER A 1 86 ? 19.116 -8.632 13.527 1.00 88.50 86 SER A C 1
ATOM 666 O O . SER A 1 86 ? 20.297 -8.820 13.236 1.00 88.50 86 SER A O 1
ATOM 668 N N . VAL A 1 87 ? 18.532 -9.248 14.560 1.00 89.25 87 VAL A N 1
ATOM 669 C CA . VAL A 1 87 ? 19.230 -10.168 15.467 1.00 89.25 87 VAL A CA 1
ATOM 670 C C . VAL A 1 87 ? 19.396 -11.554 14.839 1.00 89.25 87 VAL A C 1
ATOM 672 O O . VAL A 1 87 ? 20.457 -12.162 14.957 1.00 89.25 87 VAL A O 1
ATOM 675 N N . THR A 1 88 ? 18.361 -12.067 14.169 1.00 85.81 88 THR A N 1
ATOM 676 C CA . THR A 1 88 ? 18.318 -13.464 13.700 1.00 85.81 88 THR A CA 1
ATOM 677 C C . THR A 1 88 ? 18.904 -13.684 12.308 1.00 85.81 88 THR A C 1
ATOM 679 O O . THR A 1 88 ? 19.492 -14.734 12.063 1.00 85.81 88 THR A O 1
ATOM 682 N N . ALA A 1 89 ? 18.773 -12.718 11.396 1.00 79.00 89 ALA A N 1
ATOM 683 C CA . ALA A 1 89 ? 19.198 -12.856 10.002 1.00 79.00 89 ALA A CA 1
ATOM 684 C C . ALA A 1 89 ? 20.580 -12.240 9.716 1.00 79.00 89 ALA A C 1
ATOM 686 O O . ALA A 1 89 ? 20.953 -12.103 8.552 1.00 79.00 89 ALA A O 1
ATOM 687 N N . SER A 1 90 ? 21.317 -11.829 10.758 1.00 75.75 90 SER A N 1
ATOM 688 C CA . SER A 1 90 ? 22.623 -11.156 10.646 1.00 75.75 90 SER A CA 1
ATOM 689 C C . SER A 1 90 ? 22.619 -10.005 9.626 1.00 75.75 90 SER A C 1
ATOM 691 O O . SER A 1 90 ? 23.582 -9.808 8.884 1.00 75.75 90 SER A O 1
ATOM 693 N N . ARG A 1 91 ? 21.515 -9.247 9.576 1.00 81.44 91 ARG A N 1
ATOM 694 C CA . ARG A 1 91 ? 21.334 -8.090 8.690 1.00 81.44 91 ARG A CA 1
ATOM 695 C C . ARG A 1 91 ? 21.098 -6.827 9.503 1.00 81.44 91 ARG A C 1
ATOM 697 O O . ARG A 1 91 ? 20.598 -6.884 10.620 1.00 81.44 91 ARG A O 1
ATOM 704 N N . ILE A 1 92 ? 21.400 -5.674 8.918 1.00 83.31 92 ILE A N 1
ATOM 705 C CA . ILE A 1 92 ? 21.034 -4.391 9.522 1.00 83.31 92 ILE A CA 1
ATOM 706 C C . ILE A 1 92 ? 19.540 -4.161 9.290 1.00 83.31 92 ILE A C 1
ATOM 708 O O . ILE A 1 92 ? 19.037 -4.380 8.182 1.00 83.31 92 ILE A O 1
ATOM 712 N N . GLY A 1 93 ? 18.842 -3.754 10.350 1.00 82.62 93 GLY A N 1
ATOM 713 C CA . GLY A 1 93 ? 17.443 -3.373 10.256 1.00 82.62 93 GLY A CA 1
ATOM 714 C C . GLY A 1 93 ? 17.254 -2.120 9.389 1.00 82.62 93 GLY A C 1
ATOM 715 O O . GLY A 1 93 ? 18.083 -1.211 9.408 1.00 82.62 93 GLY A O 1
ATOM 716 N N . SER A 1 94 ? 16.168 -2.052 8.631 1.00 89.00 94 SER A N 1
ATOM 717 C CA . SER A 1 94 ? 15.837 -0.989 7.695 1.00 89.00 94 SER A CA 1
ATOM 718 C C . SER A 1 94 ? 14.514 -0.331 8.089 1.00 89.00 94 SER A C 1
ATOM 720 O O . SER A 1 94 ? 13.462 -0.973 8.059 1.00 89.00 94 SER A O 1
ATOM 722 N N . PRO A 1 95 ? 14.506 0.985 8.368 1.00 90.06 95 PRO A N 1
ATOM 723 C CA . PRO A 1 95 ? 13.265 1.729 8.571 1.00 90.06 95 PRO A CA 1
ATOM 724 C C . PRO A 1 95 ? 12.315 1.658 7.367 1.00 90.06 95 PRO A C 1
ATOM 726 O O . PRO A 1 95 ? 11.108 1.815 7.526 1.00 90.06 95 PRO A O 1
ATOM 729 N N . LEU A 1 96 ? 12.842 1.421 6.159 1.00 91.19 96 LEU A N 1
ATOM 730 C CA . LEU A 1 96 ? 12.024 1.274 4.955 1.00 91.19 96 LEU A CA 1
ATOM 731 C C . LEU A 1 96 ? 11.196 -0.013 4.963 1.00 91.19 96 LEU A C 1
ATOM 733 O O . LEU A 1 96 ? 10.116 -0.015 4.379 1.00 91.19 96 LEU A O 1
ATOM 737 N N . ASP A 1 97 ? 11.669 -1.072 5.623 1.00 89.44 97 ASP A N 1
ATOM 738 C CA . ASP A 1 97 ? 10.917 -2.324 5.733 1.00 89.44 97 ASP A CA 1
ATOM 739 C C . ASP A 1 97 ? 9.732 -2.133 6.697 1.00 89.44 97 ASP A C 1
ATOM 741 O O . ASP A 1 97 ? 8.592 -2.403 6.328 1.00 89.44 97 ASP A O 1
ATOM 745 N N . VAL A 1 98 ? 9.947 -1.462 7.837 1.00 93.75 98 VAL A N 1
ATOM 746 C CA . VAL A 1 98 ? 8.859 -1.052 8.752 1.00 93.75 98 VAL A CA 1
ATOM 747 C C . VAL A 1 98 ? 7.838 -0.141 8.057 1.00 93.75 98 VAL A C 1
ATOM 749 O O . VAL A 1 98 ? 6.631 -0.266 8.272 1.00 93.75 98 VAL A O 1
ATOM 752 N N . LEU A 1 99 ? 8.295 0.794 7.216 1.00 94.62 99 LEU A N 1
ATOM 753 C CA . LEU A 1 99 ? 7.398 1.659 6.443 1.00 94.62 99 LEU A CA 1
ATOM 754 C C . LEU A 1 99 ? 6.595 0.872 5.404 1.00 94.62 99 LEU A C 1
ATOM 756 O O . LEU A 1 99 ? 5.409 1.151 5.222 1.00 94.62 99 LEU A O 1
ATOM 760 N N . LEU A 1 100 ? 7.209 -0.108 4.739 1.00 92.38 100 LEU A N 1
ATOM 761 C CA . LEU A 1 100 ? 6.509 -0.991 3.811 1.00 92.38 100 LEU A CA 1
ATOM 762 C C . LEU A 1 100 ? 5.399 -1.764 4.536 1.00 92.38 100 LEU A C 1
ATOM 764 O O . LEU A 1 100 ? 4.258 -1.783 4.076 1.00 92.38 100 LEU A O 1
ATOM 768 N N . ASP A 1 101 ? 5.690 -2.302 5.710 1.00 93.81 101 ASP A N 1
ATOM 769 C CA . ASP A 1 101 ? 4.728 -3.036 6.531 1.00 93.81 101 ASP A CA 1
ATOM 770 C C . ASP A 1 101 ? 3.582 -2.144 7.021 1.00 93.81 101 ASP A C 1
ATOM 772 O O . ASP A 1 101 ? 2.399 -2.502 6.936 1.00 93.81 101 ASP A O 1
ATOM 776 N N . ALA A 1 102 ? 3.907 -0.911 7.417 1.00 95.81 102 ALA A N 1
ATOM 777 C CA . ALA A 1 102 ? 2.916 0.102 7.753 1.00 95.81 102 ALA A CA 1
ATOM 778 C C . ALA A 1 102 ? 1.986 0.421 6.567 1.00 95.81 102 ALA A C 1
ATOM 780 O O . ALA A 1 102 ? 0.792 0.657 6.775 1.00 95.81 102 ALA A O 1
ATOM 781 N N . THR A 1 103 ? 2.476 0.388 5.320 1.00 96.62 103 THR A N 1
ATOM 782 C CA . THR A 1 103 ? 1.610 0.592 4.143 1.00 96.62 103 THR A CA 1
ATOM 783 C C . THR A 1 103 ? 0.589 -0.534 3.971 1.00 96.62 103 THR A C 1
ATOM 785 O O . THR A 1 103 ? -0.542 -0.255 3.568 1.00 96.62 103 THR A O 1
ATOM 788 N N . GLY A 1 104 ? 0.925 -1.771 4.356 1.00 95.44 104 GLY A N 1
ATOM 789 C CA . GLY A 1 104 ? -0.015 -2.895 4.405 1.00 95.44 104 GLY A CA 1
ATOM 790 C C . GLY A 1 104 ? -1.147 -2.651 5.398 1.00 95.44 104 GLY A C 1
ATOM 791 O O . GLY A 1 104 ? -2.328 -2.765 5.054 1.00 95.44 104 GLY A O 1
ATOM 792 N N . ALA A 1 105 ? -0.803 -2.205 6.608 1.00 97.19 105 ALA A N 1
ATOM 793 C CA . ALA A 1 105 ? -1.785 -1.833 7.624 1.00 97.19 105 ALA A CA 1
ATOM 794 C C . ALA A 1 105 ? -2.712 -0.694 7.149 1.00 97.19 105 ALA A C 1
ATOM 796 O O . ALA A 1 105 ? -3.935 -0.789 7.276 1.00 97.19 105 ALA A O 1
ATOM 797 N N . ILE A 1 106 ? -2.156 0.356 6.532 1.00 96.75 106 ILE A N 1
ATOM 798 C CA . ILE A 1 106 ? -2.941 1.461 5.952 1.00 96.75 106 ILE A CA 1
ATOM 799 C C . ILE A 1 106 ? -3.874 0.947 4.854 1.00 96.75 106 ILE A C 1
ATOM 801 O O . ILE A 1 106 ? -5.049 1.318 4.832 1.00 96.75 106 ILE A O 1
ATOM 805 N N . ALA A 1 107 ? -3.383 0.088 3.959 1.00 94.81 107 ALA A N 1
ATOM 806 C CA . ALA A 1 107 ? -4.178 -0.469 2.871 1.00 94.81 107 ALA A CA 1
ATOM 807 C C . ALA A 1 107 ? -5.387 -1.257 3.397 1.00 94.81 107 ALA A C 1
ATOM 809 O O . ALA A 1 107 ? -6.500 -1.092 2.887 1.00 94.81 107 ALA A O 1
ATOM 810 N N . ALA A 1 108 ? -5.206 -2.054 4.454 1.00 95.38 108 ALA A N 1
ATOM 811 C CA . ALA A 1 108 ? -6.299 -2.771 5.102 1.00 95.38 108 ALA A CA 1
ATOM 812 C C . ALA A 1 108 ? -7.337 -1.821 5.709 1.00 95.38 108 ALA A C 1
ATOM 814 O O . ALA A 1 108 ? -8.530 -1.952 5.427 1.00 95.38 108 ALA A O 1
ATOM 815 N N . LEU A 1 109 ? -6.900 -0.830 6.492 1.00 96.00 109 LEU A N 1
ATOM 816 C CA . LEU A 1 109 ? -7.802 0.138 7.122 1.00 96.00 109 LEU A CA 1
ATOM 817 C C . LEU A 1 109 ? -8.548 0.986 6.087 1.00 96.00 109 LEU A C 1
ATOM 819 O O . LEU A 1 109 ? -9.753 1.185 6.217 1.00 96.00 109 LEU A O 1
ATOM 823 N N . ALA A 1 110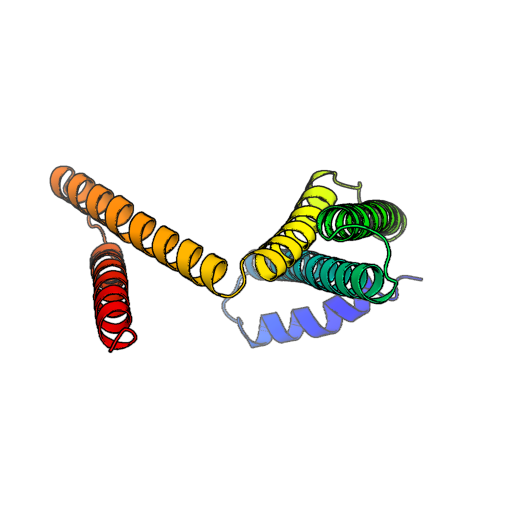 ? -7.878 1.423 5.019 1.00 93.88 110 ALA A N 1
ATOM 824 C CA . ALA A 1 110 ? -8.512 2.136 3.916 1.00 93.88 110 ALA A CA 1
ATOM 825 C C . ALA A 1 110 ? -9.550 1.254 3.200 1.00 93.88 110 ALA A C 1
ATOM 827 O O . ALA A 1 110 ? -10.661 1.701 2.905 1.00 93.88 110 ALA A O 1
ATOM 828 N N . THR A 1 111 ? -9.233 -0.021 2.972 1.00 92.25 111 THR A N 1
ATOM 829 C CA . THR A 1 111 ? -10.167 -0.974 2.357 1.00 92.25 111 THR A CA 1
ATOM 830 C C . THR A 1 111 ? -11.391 -1.202 3.239 1.00 92.25 111 THR A C 1
ATOM 832 O O . THR A 1 111 ? -12.513 -1.183 2.743 1.00 92.25 111 THR A O 1
ATOM 835 N N . ILE A 1 112 ? -11.211 -1.338 4.553 1.00 92.31 112 ILE A N 1
ATOM 836 C CA . ILE A 1 112 ? -12.318 -1.414 5.518 1.00 92.31 112 ILE A CA 1
ATOM 837 C C . ILE A 1 112 ? -13.143 -0.122 5.497 1.00 92.31 112 ILE A C 1
ATOM 839 O O . ILE A 1 112 ? -14.371 -0.159 5.558 1.00 92.31 112 ILE A O 1
ATOM 843 N N . ALA A 1 113 ? -12.472 1.025 5.390 1.00 91.31 113 ALA A N 1
ATOM 844 C CA . ALA A 1 113 ? -13.097 2.327 5.506 1.00 91.31 113 ALA A CA 1
ATOM 845 C C . ALA A 1 113 ? -13.998 2.702 4.331 1.00 91.31 113 ALA A C 1
ATOM 847 O O . ALA A 1 113 ? -15.051 3.313 4.529 1.00 91.31 113 ALA A O 1
ATOM 848 N N . TYR A 1 114 ? -13.553 2.367 3.124 1.00 91.06 114 TYR A N 1
ATOM 849 C CA . TYR A 1 114 ? -14.158 2.803 1.868 1.00 91.06 114 TYR A CA 1
ATOM 850 C C . TYR A 1 114 ? -14.758 1.636 1.066 1.00 91.06 114 TYR A C 1
ATOM 852 O O . TYR A 1 114 ? -15.498 1.856 0.103 1.00 91.06 114 TYR A O 1
ATOM 860 N N . GLY A 1 115 ? -14.462 0.394 1.457 1.00 88.81 115 GLY A N 1
ATOM 861 C CA . GLY A 1 115 ? -14.942 -0.822 0.812 1.00 88.81 115 GLY A CA 1
ATOM 862 C C . GLY A 1 115 ? -14.542 -0.915 -0.661 1.00 88.81 115 GLY A C 1
ATOM 863 O O . GLY A 1 115 ? -13.524 -0.381 -1.107 1.00 88.81 115 GLY A O 1
ATOM 864 N N . TRP A 1 116 ? -15.413 -1.539 -1.454 1.00 81.25 116 TRP A N 1
ATOM 865 C CA . TRP A 1 116 ? -15.260 -1.681 -2.906 1.00 81.25 116 TRP A CA 1
ATOM 866 C C . TRP A 1 116 ? -15.137 -0.347 -3.661 1.00 81.25 116 TRP A C 1
ATOM 868 O O . TRP A 1 116 ? -14.649 -0.324 -4.792 1.00 81.25 116 TRP A O 1
ATOM 878 N N . ARG A 1 117 ? -15.523 0.784 -3.054 1.00 86.19 117 ARG A N 1
ATOM 879 C CA . ARG A 1 117 ? -15.388 2.113 -3.676 1.00 86.19 117 ARG A CA 1
ATOM 880 C C . ARG A 1 117 ? -13.923 2.517 -3.826 1.00 86.19 117 ARG A C 1
ATOM 882 O O . ARG A 1 117 ? -13.574 3.125 -4.830 1.00 86.19 117 ARG A O 1
ATOM 889 N N . LEU A 1 118 ? -13.065 2.145 -2.875 1.00 85.19 118 LEU A N 1
ATOM 890 C CA . LEU A 1 118 ? -11.628 2.407 -2.973 1.00 85.19 118 LEU A CA 1
ATOM 891 C C . LEU A 1 118 ? -10.985 1.559 -4.064 1.00 85.19 118 LEU A C 1
ATOM 893 O O . LEU A 1 118 ? -10.302 2.102 -4.926 1.00 85.19 118 LEU A O 1
ATOM 897 N N . VAL A 1 119 ? -11.251 0.249 -4.056 1.00 82.75 119 VAL A N 1
ATOM 898 C CA . VAL A 1 119 ? -10.718 -0.683 -5.061 1.00 82.75 119 VAL A CA 1
ATOM 899 C C . VAL A 1 119 ? -11.110 -0.211 -6.456 1.00 82.75 119 VAL A C 1
ATOM 901 O O . VAL A 1 119 ? -10.260 -0.024 -7.320 1.00 82.75 119 VAL A O 1
ATOM 904 N N . THR A 1 120 ? -12.393 0.098 -6.651 1.00 85.56 120 THR A N 1
ATOM 905 C CA . THR A 1 120 ? -12.862 0.639 -7.925 1.00 85.56 120 THR A CA 1
ATOM 906 C C . THR A 1 120 ? -12.206 1.986 -8.238 1.00 85.56 120 THR A C 1
ATOM 908 O O . THR A 1 120 ? -11.749 2.172 -9.361 1.00 85.56 120 THR A O 1
ATOM 911 N N . ALA A 1 121 ? -12.101 2.942 -7.316 1.00 85.88 121 ALA A N 1
ATOM 912 C CA . ALA A 1 121 ? -11.437 4.222 -7.587 1.00 85.88 121 ALA A CA 1
ATOM 913 C C . ALA A 1 121 ? -9.970 4.048 -8.025 1.00 85.88 121 ALA A C 1
ATOM 915 O O . ALA A 1 121 ? -9.584 4.596 -9.057 1.00 85.88 121 ALA A O 1
ATOM 916 N N . ILE A 1 122 ? -9.193 3.221 -7.317 1.00 88.31 122 ILE A N 1
ATOM 917 C CA . ILE A 1 122 ? -7.791 2.923 -7.646 1.00 88.31 122 ILE A CA 1
ATOM 918 C C . ILE A 1 122 ? -7.690 2.295 -9.034 1.00 88.31 122 ILE A C 1
ATOM 920 O O . ILE A 1 122 ? -6.941 2.788 -9.871 1.00 88.31 122 ILE A O 1
ATOM 924 N N . THR A 1 123 ? -8.486 1.263 -9.327 1.00 87.44 123 THR A N 1
ATOM 925 C CA . THR A 1 123 ? -8.477 0.620 -10.648 1.00 87.44 123 THR A CA 1
ATOM 926 C C . THR A 1 123 ? -8.821 1.608 -11.769 1.00 87.44 123 THR A C 1
ATOM 928 O O . THR A 1 123 ? -8.218 1.557 -12.835 1.00 87.44 123 THR A O 1
ATOM 931 N N . ALA A 1 124 ? -9.749 2.547 -11.535 1.00 88.56 124 ALA A N 1
ATOM 932 C CA . ALA A 1 124 ? -10.039 3.605 -12.513 1.00 88.56 124 ALA A CA 1
ATOM 933 C C . ALA A 1 124 ? -8.837 4.526 -12.699 1.00 88.56 124 ALA A C 1
ATOM 935 O O . ALA A 1 124 ? -8.479 4.821 -13.832 1.00 88.56 124 ALA A O 1
ATOM 936 N N . GLY A 1 125 ? -8.231 4.974 -11.599 1.00 90.69 125 GLY A N 1
ATOM 937 C CA . GLY A 1 125 ? -7.051 5.832 -11.631 1.00 90.69 125 GLY A CA 1
ATOM 938 C C . GLY A 1 125 ? -5.897 5.190 -12.398 1.00 90.69 125 GLY A C 1
ATOM 939 O O . GLY A 1 125 ? -5.295 5.849 -13.238 1.00 90.69 125 GLY A O 1
ATOM 940 N N . LEU A 1 126 ? -5.647 3.894 -12.186 1.00 91.38 126 LEU A N 1
ATOM 941 C CA . LEU A 1 126 ? -4.624 3.138 -12.912 1.00 91.38 126 LEU A CA 1
ATOM 942 C C . LEU A 1 126 ? -4.911 3.072 -14.414 1.00 91.38 126 LEU A C 1
ATOM 944 O O . LEU A 1 126 ? -4.008 3.305 -15.214 1.00 91.38 126 LEU A O 1
ATOM 948 N N . PHE A 1 127 ? -6.158 2.810 -14.814 1.00 93.75 127 PHE A N 1
ATOM 949 C CA . PHE A 1 127 ? -6.509 2.819 -16.233 1.00 93.75 127 PHE A CA 1
ATOM 950 C C . PHE A 1 127 ? -6.428 4.215 -16.852 1.00 93.75 127 PHE A C 1
ATOM 952 O O . PHE A 1 127 ? -5.969 4.339 -17.982 1.00 93.75 127 PHE A O 1
ATOM 959 N N . TRP A 1 128 ? -6.808 5.268 -16.125 1.00 94.25 128 TRP A N 1
ATOM 960 C CA . TRP A 1 128 ? -6.636 6.646 -16.590 1.00 94.25 128 TRP A CA 1
ATOM 961 C C . TRP A 1 128 ? -5.166 7.019 -16.750 1.00 94.25 128 TRP A C 1
ATOM 963 O O . TRP A 1 128 ? -4.795 7.589 -17.771 1.00 94.25 128 TRP A O 1
ATOM 973 N N . LEU A 1 129 ? -4.322 6.657 -15.784 1.00 92.62 129 LEU A N 1
ATOM 974 C CA . LEU A 1 129 ? -2.881 6.864 -15.865 1.00 92.62 129 LEU A CA 1
ATOM 975 C C . LEU A 1 129 ? -2.285 6.122 -17.067 1.00 92.62 129 LEU A C 1
ATOM 977 O O . LEU A 1 129 ? -1.530 6.716 -17.830 1.00 92.62 129 LEU A O 1
ATOM 981 N N . ALA A 1 130 ? -2.659 4.856 -17.267 1.00 91.50 130 ALA A N 1
ATOM 982 C CA . ALA A 1 130 ? -2.216 4.065 -18.411 1.00 91.50 130 ALA A CA 1
ATOM 983 C C . ALA A 1 130 ? -2.705 4.651 -19.747 1.00 91.50 130 ALA A C 1
ATOM 985 O O . ALA A 1 130 ? -1.936 4.713 -20.700 1.00 91.50 130 ALA A O 1
ATOM 986 N N . ALA A 1 131 ? -3.950 5.131 -19.814 1.00 92.12 131 ALA A N 1
ATOM 987 C CA . ALA A 1 131 ? -4.512 5.743 -21.014 1.00 92.12 131 ALA A CA 1
ATOM 988 C C . ALA A 1 131 ? -3.829 7.076 -21.357 1.00 92.12 131 ALA A C 1
ATOM 990 O O . ALA A 1 131 ? -3.400 7.269 -22.490 1.00 92.12 131 ALA A O 1
ATOM 991 N N . ILE A 1 132 ? -3.696 7.985 -20.384 1.00 93.94 132 ILE A N 1
ATOM 992 C CA . ILE A 1 132 ? -3.104 9.315 -20.592 1.00 93.94 132 ILE A CA 1
ATOM 993 C C . ILE A 1 132 ? -1.597 9.195 -20.828 1.00 93.94 132 ILE A C 1
ATOM 995 O O . ILE A 1 132 ? -1.081 9.741 -21.801 1.00 93.94 132 ILE A O 1
ATOM 999 N N . GLY A 1 133 ? -0.895 8.459 -19.964 1.00 91.06 133 GLY A N 1
ATOM 1000 C CA . GLY A 1 133 ? 0.545 8.247 -20.078 1.00 91.06 133 GLY A CA 1
ATOM 1001 C C . GLY A 1 133 ? 0.912 7.479 -21.345 1.00 91.06 133 GLY A C 1
ATOM 1002 O O . GLY A 1 133 ? 1.823 7.887 -22.062 1.00 91.06 133 GLY A O 1
ATOM 1003 N N . GLY A 1 134 ? 0.163 6.419 -21.665 1.00 89.94 134 GLY A N 1
ATOM 1004 C CA . GLY A 1 134 ? 0.343 5.643 -22.889 1.00 89.94 134 GLY A CA 1
ATOM 1005 C C . GLY A 1 134 ? 0.095 6.471 -24.149 1.00 89.94 134 GLY A C 1
ATOM 1006 O O . GLY A 1 134 ? 0.923 6.456 -25.054 1.00 89.94 134 GLY A O 1
ATOM 1007 N N . ALA A 1 135 ? -0.978 7.271 -24.188 1.00 92.50 135 ALA A N 1
ATOM 1008 C CA . ALA A 1 135 ? -1.261 8.155 -25.320 1.00 92.50 135 ALA A CA 1
ATOM 1009 C C . ALA A 1 135 ? -0.184 9.237 -25.494 1.00 92.50 135 ALA A C 1
ATOM 1011 O O . ALA A 1 135 ? 0.253 9.490 -26.616 1.00 92.50 135 ALA A O 1
ATOM 1012 N N . ALA A 1 136 ? 0.287 9.839 -24.398 1.00 92.19 136 ALA A N 1
ATOM 1013 C CA . ALA A 1 136 ? 1.371 10.816 -24.441 1.00 92.19 136 ALA A CA 1
ATOM 1014 C C . ALA A 1 136 ? 2.668 10.201 -24.994 1.00 92.19 136 ALA A C 1
ATOM 1016 O O . ALA A 1 136 ? 3.282 10.777 -25.891 1.00 92.19 136 ALA A O 1
ATOM 1017 N N . PHE A 1 137 ? 3.050 9.009 -24.521 1.00 93.31 137 PHE A N 1
ATOM 1018 C CA . PHE A 1 137 ? 4.219 8.293 -25.039 1.00 93.31 137 PHE A CA 1
ATOM 1019 C C . PHE A 1 137 ? 4.064 7.900 -26.510 1.00 93.31 137 PHE A C 1
ATOM 1021 O O . PHE A 1 137 ? 5.015 8.051 -27.270 1.00 93.31 137 PHE A O 1
ATOM 1028 N N . LEU A 1 138 ? 2.880 7.444 -26.935 1.00 92.81 138 LEU A N 1
ATOM 1029 C CA . LEU A 1 138 ? 2.600 7.138 -28.343 1.00 92.81 138 LEU A CA 1
ATOM 1030 C C . LEU A 1 138 ? 2.809 8.368 -29.239 1.00 92.81 138 LEU A C 1
ATOM 1032 O O . LEU A 1 138 ? 3.455 8.261 -30.277 1.00 92.81 138 LEU A O 1
ATOM 1036 N N . ILE A 1 139 ? 2.320 9.541 -28.823 1.00 93.81 139 ILE A N 1
ATOM 1037 C CA . ILE A 1 139 ? 2.488 10.799 -29.570 1.00 93.81 139 ILE A CA 1
ATOM 1038 C C . ILE A 1 139 ? 3.965 11.198 -29.647 1.00 93.81 139 ILE A C 1
ATOM 1040 O O . ILE A 1 139 ? 4.464 11.496 -30.731 1.00 93.81 139 ILE A O 1
ATOM 1044 N N . VAL A 1 140 ? 4.674 11.189 -28.514 1.00 93.88 140 VAL A N 1
ATOM 1045 C CA . VAL A 1 140 ? 6.099 11.556 -28.461 1.00 93.88 140 VAL A CA 1
ATOM 1046 C C . VAL A 1 140 ? 6.933 10.620 -29.330 1.00 93.88 140 VAL A C 1
ATOM 1048 O O . VAL A 1 140 ? 7.726 11.090 -30.143 1.00 93.88 140 VAL A O 1
ATOM 1051 N N . ASN A 1 141 ? 6.722 9.309 -29.211 1.00 93.94 141 ASN A N 1
ATOM 1052 C CA . ASN A 1 141 ? 7.427 8.310 -30.007 1.00 93.94 141 ASN A CA 1
ATOM 1053 C C . ASN A 1 141 ? 7.137 8.472 -31.502 1.00 93.94 141 ASN A C 1
ATOM 1055 O O . ASN A 1 141 ? 8.064 8.412 -32.306 1.00 93.94 141 ASN A O 1
ATOM 1059 N N . HIS A 1 142 ? 5.882 8.751 -31.870 1.00 93.25 142 HIS A N 1
ATOM 1060 C CA . HIS A 1 142 ? 5.506 9.004 -33.257 1.00 93.25 142 HIS A CA 1
ATOM 1061 C C . HIS A 1 142 ? 6.232 10.226 -33.839 1.00 93.25 142 HIS A C 1
ATOM 1063 O O . HIS A 1 142 ? 6.785 10.141 -34.932 1.00 93.25 142 HIS A O 1
ATOM 1069 N N . ILE A 1 143 ? 6.296 11.335 -33.092 1.00 95.38 143 ILE A N 1
ATOM 1070 C CA . ILE A 1 143 ? 7.030 12.548 -33.498 1.00 95.38 143 ILE A CA 1
ATOM 1071 C C . ILE A 1 143 ? 8.539 12.277 -33.588 1.00 95.38 143 ILE A C 1
ATOM 1073 O O . ILE A 1 143 ? 9.208 12.792 -34.481 1.00 95.38 143 ILE A O 1
ATOM 1077 N N . ALA A 1 144 ? 9.078 11.461 -32.682 1.00 95.06 144 ALA A N 1
ATOM 1078 C CA . ALA A 1 144 ? 10.492 11.100 -32.644 1.00 95.06 144 ALA A CA 1
ATOM 1079 C C . ALA A 1 144 ? 10.887 9.999 -33.650 1.00 95.06 144 ALA A C 1
ATOM 1081 O O . ALA A 1 144 ? 12.071 9.684 -33.760 1.00 95.06 144 ALA A O 1
ATOM 1082 N N . GLY A 1 145 ? 9.929 9.391 -34.363 1.00 94.62 145 GLY A N 1
ATOM 1083 C CA . GLY A 1 145 ? 10.177 8.264 -35.269 1.00 94.62 145 GLY A CA 1
ATOM 1084 C C . GLY A 1 145 ? 10.605 6.967 -34.566 1.00 94.62 145 GLY A C 1
ATOM 1085 O O . GLY A 1 145 ? 11.223 6.108 -35.192 1.00 94.62 145 GLY A O 1
ATOM 1086 N N . VAL A 1 146 ? 10.307 6.823 -33.271 1.00 94.81 146 VAL A N 1
ATOM 1087 C CA . VAL A 1 146 ? 10.644 5.649 -32.450 1.00 94.81 146 VAL A CA 1
ATOM 1088 C C . VAL A 1 146 ? 9.435 4.715 -32.382 1.00 94.81 146 VAL A C 1
A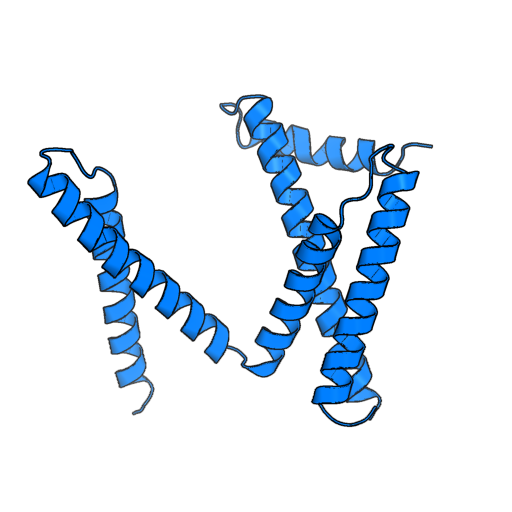TOM 1090 O O . VAL A 1 146 ? 8.311 5.173 -32.189 1.00 94.81 146 VAL A O 1
ATOM 1093 N N . ASP A 1 147 ? 9.640 3.401 -32.503 1.00 91.75 147 ASP A N 1
ATOM 1094 C CA . ASP A 1 147 ? 8.546 2.439 -32.324 1.00 91.75 147 ASP A CA 1
ATOM 1095 C C . ASP A 1 147 ? 8.065 2.411 -30.860 1.00 91.75 147 ASP A C 1
ATOM 1097 O O . ASP A 1 147 ? 8.844 2.449 -29.907 1.00 91.75 147 ASP A O 1
ATOM 1101 N N . SER A 1 148 ? 6.751 2.354 -30.673 1.00 89.38 148 SER A N 1
ATOM 1102 C CA . SER A 1 148 ? 6.102 2.288 -29.362 1.00 89.38 148 SER A CA 1
ATOM 1103 C C . SER A 1 148 ? 5.821 0.855 -28.901 1.00 89.38 148 SER A C 1
ATOM 1105 O O . SER A 1 148 ? 5.434 0.657 -27.745 1.00 89.38 148 SER A O 1
ATOM 1107 N N . GLY A 1 149 ? 6.019 -0.146 -29.769 1.00 92.50 149 GLY A N 1
ATOM 1108 C CA . GLY A 1 149 ? 5.953 -1.563 -29.417 1.00 92.50 149 GLY A CA 1
ATOM 1109 C C . GLY A 1 149 ? 4.647 -1.939 -28.691 1.00 92.50 149 GLY A C 1
ATOM 1110 O O . GLY A 1 149 ? 3.562 -1.688 -29.223 1.00 92.50 149 GLY A O 1
ATOM 1111 N N . PRO A 1 150 ? 4.696 -2.505 -27.464 1.00 91.38 150 PRO A N 1
ATOM 1112 C CA . PRO A 1 150 ? 3.499 -2.926 -26.725 1.00 91.38 150 PRO A CA 1
ATOM 1113 C C . PRO A 1 150 ? 2.491 -1.812 -26.400 1.00 91.38 150 PRO A C 1
ATOM 1115 O O . PRO A 1 150 ? 1.320 -2.112 -26.155 1.00 91.38 150 PRO A O 1
ATOM 1118 N N . LEU A 1 151 ? 2.908 -0.537 -26.398 1.00 88.44 151 LEU A N 1
ATOM 1119 C CA . LEU A 1 151 ? 2.030 0.597 -26.071 1.00 88.44 151 LEU A CA 1
ATOM 1120 C C . LEU A 1 151 ? 0.844 0.731 -27.032 1.00 88.44 151 LEU A C 1
ATOM 1122 O O . LEU A 1 151 ? -0.214 1.219 -26.623 1.00 88.44 151 LEU A O 1
ATOM 1126 N N . TRP A 1 152 ? 0.995 0.244 -28.268 1.00 90.12 152 TRP A N 1
ATOM 1127 C CA . TRP A 1 152 ? -0.083 0.166 -29.253 1.00 90.12 152 TRP A CA 1
ATOM 1128 C C . TRP A 1 152 ? -1.245 -0.723 -28.809 1.00 90.12 152 TRP A C 1
ATOM 1130 O O . TRP A 1 152 ? -2.370 -0.512 -29.248 1.00 90.12 152 TRP A O 1
ATOM 1140 N N . PHE A 1 153 ? -1.002 -1.680 -27.911 1.00 93.12 153 PHE A N 1
ATOM 1141 C CA . PHE A 1 153 ? -2.027 -2.586 -27.395 1.00 93.12 153 PHE A CA 1
ATOM 1142 C C . PHE A 1 153 ? -2.471 -2.212 -25.981 1.00 93.12 153 PHE A C 1
ATOM 1144 O O . PHE A 1 153 ? -3.665 -2.229 -25.681 1.00 93.12 153 PHE A O 1
ATOM 1151 N N . THR A 1 154 ? -1.534 -1.839 -25.106 1.00 92.00 154 THR A N 1
ATOM 1152 C CA . THR A 1 154 ? -1.852 -1.554 -23.699 1.00 92.00 154 THR A CA 1
ATOM 1153 C C . THR A 1 154 ? -2.643 -0.256 -23.528 1.00 92.00 154 THR A C 1
ATOM 1155 O O . THR A 1 154 ? -3.541 -0.206 -22.685 1.00 92.00 154 THR A O 1
ATOM 1158 N N . THR A 1 155 ? -2.389 0.764 -24.358 1.00 91.19 155 THR A N 1
ATOM 1159 C CA . THR A 1 155 ? -3.100 2.053 -24.278 1.00 91.19 155 THR A CA 1
ATOM 1160 C C . THR A 1 155 ? -4.570 1.927 -24.701 1.00 91.19 155 THR A C 1
ATOM 1162 O O . THR A 1 155 ? -5.441 2.305 -23.910 1.00 91.19 155 THR A O 1
ATOM 1165 N N . PRO A 1 156 ? -4.913 1.348 -25.875 1.00 93.56 156 PRO A N 1
ATOM 1166 C CA . PRO A 1 156 ? -6.316 1.150 -26.244 1.00 93.56 156 PRO A CA 1
ATOM 1167 C C . PRO A 1 156 ? -7.055 0.207 -25.292 1.00 93.56 156 PRO A C 1
ATOM 1169 O O . PRO A 1 156 ? -8.229 0.435 -25.008 1.00 93.56 156 PRO A O 1
ATOM 1172 N N . LEU A 1 157 ? -6.380 -0.813 -24.748 1.00 93.06 157 LEU A N 1
ATOM 1173 C CA . LEU A 1 157 ? -6.977 -1.723 -23.771 1.00 93.06 157 LEU A CA 1
ATOM 1174 C C . LEU A 1 157 ? -7.375 -0.996 -22.478 1.00 93.06 157 LEU A C 1
ATOM 1176 O O . LEU A 1 157 ? -8.472 -1.218 -21.964 1.00 93.06 157 LEU A O 1
ATOM 1180 N N . ALA A 1 158 ? -6.527 -0.093 -21.976 1.00 92.31 158 ALA A N 1
ATOM 1181 C CA . ALA A 1 158 ? -6.852 0.733 -20.814 1.00 92.31 158 ALA A CA 1
ATOM 1182 C C . ALA A 1 158 ? -8.072 1.638 -21.078 1.00 92.31 158 ALA A C 1
ATOM 1184 O O . ALA A 1 158 ? -8.965 1.737 -20.234 1.00 92.31 158 ALA A O 1
ATOM 1185 N N . ILE A 1 159 ? -8.158 2.237 -22.272 1.00 91.69 159 ILE A N 1
ATOM 1186 C CA . ILE A 1 159 ? -9.316 3.044 -22.693 1.00 91.69 159 ILE A CA 1
ATOM 1187 C C . ILE A 1 159 ? -10.582 2.178 -22.779 1.00 91.69 159 ILE A C 1
ATOM 1189 O O . ILE A 1 159 ? -11.62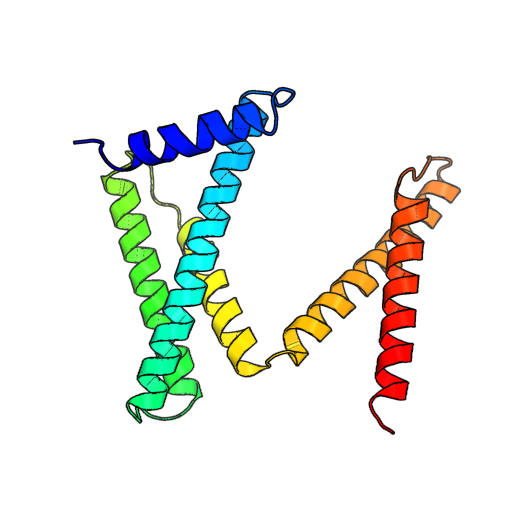6 2.555 -22.245 1.00 91.69 159 ILE A O 1
ATOM 1193 N N . ALA A 1 160 ? -10.502 0.997 -23.393 1.00 93.25 160 ALA A N 1
ATOM 1194 C CA . ALA A 1 160 ? -11.626 0.071 -23.492 1.00 93.25 160 ALA A CA 1
ATOM 1195 C C . ALA A 1 160 ? -12.126 -0.373 -22.107 1.00 93.25 160 ALA A C 1
ATOM 1197 O O . ALA A 1 160 ? -13.334 -0.391 -21.867 1.00 93.25 160 ALA A O 1
ATOM 1198 N N . ALA A 1 161 ? -11.217 -0.651 -21.166 1.00 92.25 161 ALA A N 1
ATOM 1199 C CA . ALA A 1 161 ? -11.565 -0.987 -19.786 1.00 92.25 161 ALA A CA 1
ATOM 1200 C C . ALA A 1 161 ? -12.302 0.163 -19.069 1.00 92.25 161 ALA A C 1
ATOM 1202 O O . ALA A 1 161 ? -13.275 -0.081 -18.347 1.00 92.25 161 ALA A O 1
ATOM 1203 N N . LEU A 1 162 ? -11.901 1.421 -19.303 1.00 92.81 162 LEU A N 1
ATOM 1204 C CA . LEU A 1 162 ? -12.609 2.603 -18.793 1.00 92.81 162 LEU A CA 1
ATOM 1205 C C . LEU A 1 162 ? -14.017 2.731 -19.386 1.00 92.81 162 LEU A C 1
ATOM 1207 O O . LEU A 1 162 ? -14.974 2.967 -18.644 1.00 92.81 162 LEU A O 1
ATOM 1211 N N . LEU A 1 163 ? -14.162 2.541 -20.700 1.00 91.94 163 LEU A N 1
ATOM 1212 C CA . LEU A 1 163 ? -15.455 2.613 -21.386 1.00 91.94 163 LEU A CA 1
ATOM 1213 C C . LEU A 1 163 ? -16.407 1.507 -20.925 1.00 91.94 163 LEU A C 1
ATOM 1215 O O . LEU A 1 163 ? -17.564 1.784 -20.610 1.00 91.94 163 LEU A O 1
ATOM 1219 N N . PHE A 1 164 ? -15.914 0.272 -20.827 1.00 91.00 164 PHE A N 1
ATOM 1220 C CA . PHE A 1 164 ? -16.690 -0.867 -20.344 1.00 91.00 164 PHE A CA 1
ATOM 1221 C C . PHE A 1 164 ? -17.182 -0.645 -18.912 1.00 91.00 164 PHE A C 1
ATOM 1223 O O . PHE A 1 164 ? -18.352 -0.863 -18.597 1.00 91.00 164 PHE A O 1
ATOM 1230 N N . ARG A 1 165 ? -16.318 -0.117 -18.044 1.00 87.19 165 ARG A N 1
ATOM 1231 C CA . ARG A 1 165 ? -16.703 0.250 -16.683 1.00 87.19 165 ARG A CA 1
ATOM 1232 C C . ARG A 1 165 ? -17.774 1.340 -16.649 1.00 87.19 165 ARG A C 1
ATOM 1234 O O . ARG A 1 165 ? -18.714 1.245 -15.860 1.00 87.19 165 ARG A O 1
ATOM 1241 N N . HIS A 1 166 ? -17.632 2.377 -17.472 1.00 87.56 166 HIS A N 1
ATOM 1242 C CA . HIS A 1 166 ? -18.622 3.453 -17.566 1.00 87.56 166 HIS A CA 1
ATOM 1243 C C . HIS A 1 166 ? -19.977 2.935 -18.060 1.00 87.56 166 HIS A C 1
ATOM 1245 O O . HIS A 1 166 ? -21.026 3.331 -17.552 1.00 87.56 166 HIS A O 1
ATOM 1251 N N . TYR A 1 167 ? -19.950 1.997 -19.007 1.00 88.44 167 TYR A N 1
ATOM 1252 C CA . TYR A 1 167 ? -21.131 1.302 -19.503 1.00 88.44 167 TYR A CA 1
ATOM 1253 C C . TYR A 1 167 ? -21.836 0.499 -18.397 1.00 88.44 167 TYR A C 1
ATOM 1255 O O . TYR A 1 167 ? -23.031 0.695 -18.173 1.00 88.44 167 TYR A O 1
ATOM 1263 N N . LEU A 1 168 ? -21.105 -0.328 -17.637 1.00 85.06 168 LEU A N 1
ATOM 1264 C CA . LEU A 1 168 ? -21.675 -1.102 -16.525 1.00 85.06 168 LEU A CA 1
ATOM 1265 C C . LEU A 1 168 ? -22.266 -0.212 -15.417 1.00 85.06 168 LEU A C 1
ATOM 1267 O O . LEU A 1 168 ? -23.343 -0.504 -14.896 1.00 85.06 168 LEU A O 1
ATOM 1271 N N . GLY A 1 169 ? -21.609 0.906 -15.087 1.00 79.88 169 GLY A N 1
ATOM 1272 C CA . GLY A 1 169 ? -22.102 1.852 -14.077 1.00 79.88 169 GLY A CA 1
ATOM 1273 C C . GLY A 1 169 ? -23.450 2.492 -14.434 1.00 79.88 169 GLY A C 1
ATOM 1274 O O . GLY A 1 169 ? -24.282 2.718 -13.554 1.00 79.88 169 GLY A O 1
ATOM 1275 N N . ARG A 1 170 ? -23.705 2.730 -15.728 1.00 77.44 170 ARG A N 1
ATOM 1276 C CA . ARG A 1 170 ? -24.995 3.249 -16.216 1.00 77.44 170 ARG A CA 1
ATOM 1277 C C . ARG A 1 170 ? -26.124 2.216 -16.188 1.00 77.44 170 ARG A C 1
ATOM 1279 O O . ARG A 1 170 ? -27.282 2.608 -16.109 1.00 77.44 170 ARG A O 1
ATOM 1286 N N . HIS A 1 171 ? -25.810 0.922 -16.263 1.00 71.44 171 HIS A N 1
ATOM 1287 C CA . HIS A 1 171 ? -26.814 -0.148 -16.266 1.00 71.44 171 HIS A CA 1
ATOM 1288 C C . HIS A 1 171 ? -27.180 -0.663 -14.870 1.00 71.44 171 HIS A C 1
ATOM 1290 O O . HIS A 1 171 ? -28.284 -1.156 -14.694 1.00 71.44 171 HIS A O 1
ATOM 1296 N N . SER A 1 172 ? -26.307 -0.499 -13.872 1.00 65.12 172 SER A N 1
ATOM 1297 C CA . SER A 1 172 ? -26.584 -0.892 -12.479 1.00 65.12 172 SER A CA 1
ATOM 1298 C C . SER A 1 172 ? -27.467 0.102 -11.699 1.00 65.12 172 SER A C 1
ATOM 1300 O O . SER A 1 172 ? -27.726 -0.115 -10.518 1.00 65.12 172 SER A O 1
ATOM 1302 N N . SER A 1 173 ? -27.868 1.217 -12.316 1.00 55.25 173 SER A N 1
ATOM 1303 C CA . SER A 1 173 ? -28.674 2.294 -11.714 1.00 55.25 173 SER A CA 1
ATOM 1304 C C . SER A 1 173 ? -30.126 2.338 -12.230 1.00 55.25 173 SER A C 1
ATOM 1306 O O . SER A 1 173 ? -30.824 3.326 -12.007 1.00 55.25 173 SER A O 1
ATOM 1308 N N . ARG A 1 174 ? -30.575 1.273 -12.904 1.00 48.84 174 ARG A N 1
ATOM 1309 C CA . ARG A 1 174 ? -31.973 1.000 -13.275 1.00 48.84 174 ARG A CA 1
ATOM 1310 C C . ARG A 1 174 ? -32.469 -0.222 -12.517 1.00 48.84 174 ARG A C 1
ATOM 1312 O O . ARG A 1 174 ? -33.672 -0.227 -12.190 1.00 48.84 174 ARG A O 1
#

Sequence (174 aa):
ETWSAESTAGFVMPLLGWLMPWATPAQIAFFHGLGRKAAHFTEYAILSALWYRAFVRGRSGSRRTAELGAFAVAIACAIVDEVHQSVTASRIGSPLDVLLDATGAIAALATIAYGWRLVTAITAGLFWLAAIGGAAFLIVNHIAGVDSGPLWFTTPLAIAALLFRHYLGRHSSR